Protein AF-A0A183IXW0-F1 (afdb_monomer_lite)

Organism: NCBI:txid241478

Radius of gyration: 14.68 Å; chains: 1; bounding box: 42×24×38 Å

pLDDT: mean 91.62, std 12.67, range [43.22, 98.5]

Sequence (66 aa):
MEHPKSYTAPSQVLHVKFSDRNTYTITEPFADDGSTLNASSVALYHKNTLLIGTINHKLMICLVKL

Secondary structure (DSSP, 8-state):
-PPPP--PPPEEEEEEEESSSS-EEEEEEEEE-SSSSSSEEEEEEETTEEEEEESSS-EEEEE---

Foldseek 3Di:
DDDPDPDFAKDWDWDWADPDPPDIDIDTFDTDRRPVPGAFDDWDDDDQWIWTDHDPDDIDIDRHDD

InterPro domains:
  IPR011042 Six-bladed beta-propeller, TolB-like [G3DSA:2.120.10.30] (1-64)
  IPR051288 Serum paraoxonase/arylesterase [PTHR11799] (3-62)

Structure (mmCIF, N/CA/C/O backbone):
data_AF-A0A183IXW0-F1
#
_entry.id   AF-A0A183IXW0-F1
#
loop_
_atom_site.group_PDB
_atom_site.id
_atom_site.type_symbol
_atom_site.label_atom_id
_atom_site.label_alt_id
_atom_site.label_comp_id
_atom_site.label_asym_id
_atom_site.label_entity_id
_atom_site.label_seq_id
_atom_site.pdbx_PDB_ins_code
_atom_site.Cartn_x
_atom_site.Cartn_y
_atom_site.Cartn_z
_atom_site.occupancy
_atom_site.B_iso_or_equiv
_atom_site.auth_seq_id
_atom_site.auth_comp_id
_atom_site.auth_asym_id
_atom_site.auth_atom_id
_atom_site.pdbx_PDB_model_num
ATOM 1 N N . MET A 1 1 ? 29.557 3.942 -21.894 1.00 43.22 1 MET A N 1
ATOM 2 C CA . MET A 1 1 ? 28.236 4.578 -21.731 1.00 43.22 1 MET A CA 1
ATOM 3 C C . MET A 1 1 ? 27.528 3.787 -20.652 1.00 43.22 1 MET A C 1
ATOM 5 O O . MET A 1 1 ? 27.296 2.606 -20.868 1.00 43.22 1 MET A O 1
ATOM 9 N N . GLU A 1 2 ? 27.329 4.357 -19.464 1.00 46.84 2 GLU A N 1
ATOM 10 C CA . GLU A 1 2 ? 26.554 3.669 -18.428 1.00 46.84 2 GLU A CA 1
ATOM 11 C C . GLU A 1 2 ? 25.112 3.522 -18.919 1.00 46.84 2 GLU A C 1
ATOM 13 O O . GLU A 1 2 ? 24.509 4.492 -19.379 1.00 46.84 2 GLU A O 1
ATOM 18 N N . HIS A 1 3 ? 24.569 2.306 -18.864 1.00 51.34 3 HIS A N 1
ATOM 19 C CA . HIS A 1 3 ? 23.131 2.118 -18.999 1.00 51.34 3 HIS A CA 1
ATOM 20 C C . HIS A 1 3 ? 22.461 2.932 -17.888 1.00 51.34 3 HIS A C 1
ATOM 22 O O . HIS A 1 3 ? 22.894 2.804 -16.738 1.00 51.34 3 HIS A O 1
ATOM 28 N N . PRO A 1 4 ? 21.439 3.759 -18.174 1.00 54.50 4 PRO A N 1
ATOM 29 C CA . PRO A 1 4 ? 20.691 4.396 -17.103 1.00 54.50 4 PRO A CA 1
ATOM 30 C C . PRO A 1 4 ? 20.200 3.274 -16.191 1.00 54.50 4 PRO A C 1
ATOM 32 O O . PRO A 1 4 ? 19.502 2.366 -16.650 1.00 54.50 4 PRO A O 1
ATOM 35 N N . LYS A 1 5 ? 20.628 3.286 -14.921 1.00 58.72 5 LYS A N 1
ATOM 36 C CA . LYS A 1 5 ? 20.057 2.399 -13.907 1.00 58.72 5 LYS A CA 1
ATOM 37 C C . LYS A 1 5 ? 18.547 2.536 -14.045 1.00 58.72 5 LYS A C 1
ATOM 39 O O . LYS A 1 5 ? 18.040 3.656 -14.064 1.00 58.72 5 LYS A O 1
ATOM 44 N N . SER A 1 6 ? 17.846 1.423 -14.236 1.00 68.56 6 SER A N 1
ATOM 45 C CA . SER A 1 6 ? 16.388 1.429 -14.211 1.00 68.56 6 SER A CA 1
ATOM 46 C C . SER A 1 6 ? 15.989 1.932 -12.824 1.00 68.56 6 SER A C 1
ATOM 48 O O . SER A 1 6 ? 16.129 1.210 -11.842 1.00 68.56 6 SER A O 1
ATOM 50 N N . TYR A 1 7 ? 15.646 3.216 -12.718 1.00 77.00 7 TYR A N 1
ATOM 51 C CA . TYR A 1 7 ? 15.245 3.816 -11.455 1.00 77.00 7 TYR A CA 1
ATOM 52 C C . TYR A 1 7 ? 13.845 3.294 -11.142 1.00 77.00 7 TYR A C 1
ATOM 54 O O . TYR A 1 7 ? 12.871 3.652 -11.808 1.00 77.00 7 TYR A O 1
ATOM 62 N N . THR A 1 8 ? 13.756 2.406 -10.159 1.00 88.19 8 THR A N 1
ATOM 63 C CA . THR A 1 8 ? 12.480 1.985 -9.591 1.00 88.19 8 THR A CA 1
ATOM 64 C C . THR A 1 8 ? 12.053 2.995 -8.534 1.00 88.19 8 THR A C 1
ATOM 66 O O . THR A 1 8 ? 12.882 3.510 -7.783 1.00 88.19 8 THR A O 1
ATOM 69 N N . ALA A 1 9 ? 10.762 3.316 -8.492 1.00 93.38 9 ALA A N 1
ATOM 70 C CA . ALA A 1 9 ? 10.177 4.058 -7.390 1.00 93.38 9 ALA A CA 1
ATOM 71 C C . ALA A 1 9 ? 9.442 3.075 -6.464 1.00 93.38 9 ALA A C 1
ATOM 73 O O . ALA A 1 9 ? 8.709 2.213 -6.968 1.00 93.38 9 ALA A O 1
ATOM 74 N N . PRO A 1 10 ? 9.606 3.206 -5.137 1.00 96.62 10 PRO A N 1
ATOM 75 C CA . PRO A 1 10 ? 8.880 2.392 -4.175 1.00 96.62 10 PRO A CA 1
ATOM 76 C C . PRO A 1 10 ? 7.364 2.520 -4.327 1.00 96.62 10 PRO A C 1
ATOM 78 O O . PRO A 1 10 ? 6.845 3.533 -4.805 1.00 96.62 10 PRO A O 1
ATOM 81 N N . SER A 1 11 ? 6.659 1.497 -3.863 1.00 97.56 11 SER A N 1
ATOM 82 C CA . SER A 1 11 ? 5.203 1.464 -3.792 1.00 97.56 11 SER A CA 1
ATOM 83 C C . SER A 1 11 ? 4.754 1.164 -2.372 1.00 97.56 11 SER A C 1
ATOM 85 O O . SER A 1 11 ? 5.329 0.314 -1.697 1.00 97.56 11 SER A O 1
ATOM 87 N N . GLN A 1 12 ? 3.698 1.841 -1.931 1.00 98.00 12 GLN A N 1
ATOM 88 C CA . GLN A 1 12 ? 3.154 1.710 -0.584 1.00 98.00 12 GLN A CA 1
ATOM 89 C C . GLN A 1 12 ? 1.638 1.906 -0.622 1.00 98.00 12 GLN A C 1
ATOM 91 O O . GLN A 1 12 ? 1.131 2.807 -1.293 1.00 98.00 12 GLN A O 1
ATOM 96 N N . VAL A 1 13 ? 0.910 1.077 0.122 1.00 98.06 13 VAL A N 1
ATOM 97 C CA . VAL A 1 13 ? -0.525 1.251 0.358 1.00 98.06 13 VAL A CA 1
ATOM 98 C C . VAL A 1 13 ? -0.759 1.333 1.854 1.00 98.06 13 VAL A C 1
ATOM 100 O O . VAL A 1 13 ? -0.391 0.423 2.591 1.00 98.06 13 VAL A O 1
ATOM 103 N N . LEU A 1 14 ? -1.420 2.405 2.286 1.00 97.75 14 LEU A N 1
ATOM 104 C CA . LEU A 1 14 ? -1.869 2.590 3.661 1.00 97.75 14 LEU A CA 1
ATOM 105 C C . LEU A 1 14 ? -3.384 2.407 3.728 1.00 97.75 14 LEU A C 1
ATOM 107 O O . LEU A 1 14 ? -4.129 2.994 2.943 1.00 97.75 14 LEU A O 1
ATOM 111 N N . HIS A 1 15 ? -3.845 1.614 4.688 1.00 96.19 15 HIS A N 1
ATOM 112 C CA . HIS A 1 15 ? -5.255 1.489 5.024 1.00 96.19 15 HIS A CA 1
ATOM 113 C C . HIS A 1 15 ? -5.523 2.260 6.315 1.00 96.19 15 HIS A C 1
ATOM 115 O O . HIS A 1 15 ? -5.059 1.8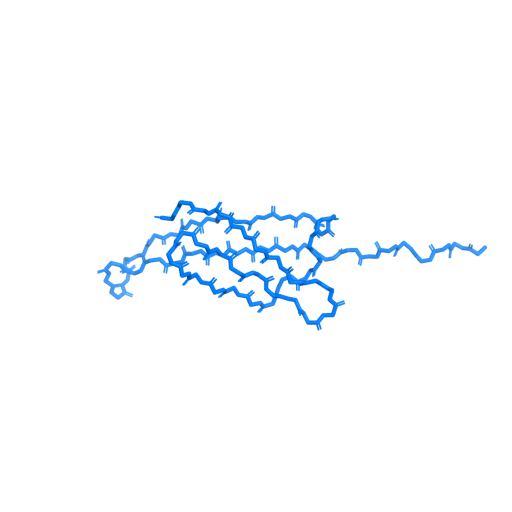86 7.392 1.00 96.19 15 HIS A O 1
ATOM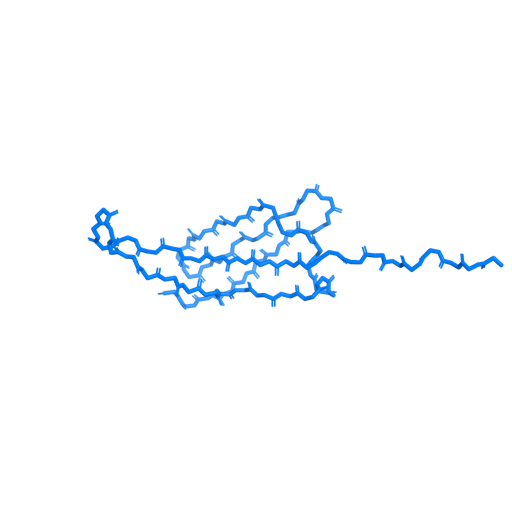 121 N N . VAL A 1 16 ? -6.265 3.360 6.191 1.00 95.62 16 VAL A N 1
ATOM 122 C CA . VAL A 1 16 ? -6.629 4.222 7.317 1.00 95.62 16 VAL A CA 1
ATOM 123 C C . VAL A 1 16 ? -8.086 3.964 7.680 1.00 95.62 16 VAL A C 1
ATOM 125 O O . VAL A 1 16 ? -8.994 4.278 6.910 1.00 95.62 16 VAL A O 1
ATOM 128 N N . LYS A 1 17 ? -8.313 3.399 8.867 1.00 95.50 17 LYS A N 1
ATOM 129 C CA . LYS A 1 17 ? -9.649 3.161 9.416 1.00 95.50 17 LYS A CA 1
ATOM 130 C C . LYS A 1 17 ? -9.951 4.199 10.487 1.00 95.50 17 LYS A C 1
ATOM 132 O O . LYS A 1 17 ? -9.322 4.199 11.541 1.00 95.50 17 LYS A O 1
ATOM 137 N N . PHE A 1 18 ? -10.932 5.054 10.229 1.00 95.75 18 PHE A N 1
ATOM 138 C CA . PHE A 1 18 ? -11.412 6.040 11.194 1.00 95.75 18 PHE A CA 1
ATOM 139 C C . PHE A 1 18 ? -12.424 5.392 12.143 1.00 95.75 18 PHE A C 1
ATOM 141 O O . PHE A 1 18 ? -13.411 4.808 11.693 1.00 95.75 18 PHE A O 1
ATOM 148 N N . SER A 1 19 ? -12.173 5.490 13.447 1.00 94.12 19 SER A N 1
ATOM 149 C CA . SER A 1 19 ? -13.131 5.112 14.496 1.00 94.12 19 SER A CA 1
ATOM 150 C C . SER A 1 19 ? -13.980 6.314 14.916 1.00 94.12 19 SER A C 1
ATOM 152 O O . SER A 1 19 ? -15.167 6.169 15.192 1.00 94.12 19 SER A O 1
ATOM 154 N N . ASP A 1 20 ? -13.379 7.506 14.917 1.00 94.31 20 ASP A N 1
ATOM 155 C CA . ASP A 1 20 ? -14.047 8.797 15.076 1.00 94.31 20 ASP A CA 1
ATOM 156 C C . ASP A 1 20 ? -13.277 9.887 14.287 1.00 94.31 20 ASP A C 1
ATOM 158 O O . ASP A 1 20 ? -12.434 9.568 13.447 1.00 94.31 20 ASP A O 1
ATOM 162 N N . ARG A 1 21 ? -13.580 11.177 14.505 1.00 89.06 21 ARG A N 1
ATOM 163 C CA . ARG A 1 21 ? -12.938 12.292 13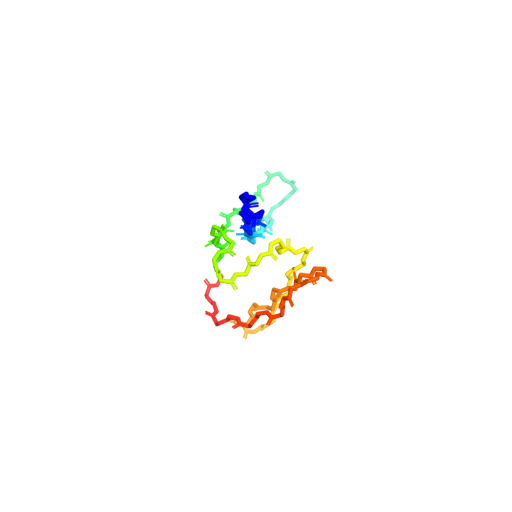.774 1.00 89.06 21 ARG A CA 1
ATOM 164 C C . ARG A 1 21 ? -11.428 12.424 14.021 1.00 89.06 21 ARG A C 1
ATOM 166 O O . ARG A 1 21 ? -10.738 12.913 13.133 1.00 89.06 21 ARG A O 1
ATOM 173 N N . ASN A 1 22 ? -10.934 12.013 15.188 1.00 93.00 22 ASN A N 1
ATOM 174 C CA . ASN A 1 22 ? -9.538 12.183 15.610 1.00 93.00 22 ASN A CA 1
ATOM 175 C C . ASN A 1 22 ? -8.837 10.852 15.937 1.00 93.00 22 ASN A C 1
ATOM 177 O O . ASN A 1 22 ? -7.616 10.826 16.074 1.00 93.00 22 ASN A O 1
ATOM 181 N N . THR A 1 23 ? -9.585 9.755 16.040 1.00 96.00 23 THR A N 1
ATOM 182 C CA . THR A 1 23 ? -9.086 8.413 16.326 1.00 96.00 23 THR A CA 1
ATOM 183 C C . THR A 1 23 ? -9.136 7.581 15.058 1.00 96.00 23 THR A C 1
ATOM 185 O O . THR A 1 23 ? -10.206 7.285 14.518 1.00 96.00 23 THR A O 1
ATOM 188 N N . TYR A 1 24 ? -7.966 7.154 14.604 1.00 96.56 24 TYR A N 1
ATOM 189 C CA . TYR A 1 24 ? -7.821 6.277 13.454 1.00 96.56 24 TYR A CA 1
ATOM 190 C C . TYR A 1 24 ? -6.770 5.202 13.730 1.00 96.56 24 TYR A C 1
ATOM 192 O O . TYR A 1 24 ? -5.886 5.359 14.571 1.00 96.56 24 TYR A O 1
ATOM 200 N N . THR A 1 25 ? -6.868 4.095 13.006 1.00 96.75 25 THR A N 1
ATOM 201 C CA . THR A 1 25 ? -5.842 3.054 12.955 1.00 96.75 25 THR A CA 1
ATOM 202 C C . THR A 1 25 ? -5.271 3.016 11.546 1.00 96.75 25 THR A C 1
ATOM 204 O O . THR A 1 25 ? -6.029 3.048 10.576 1.00 96.75 25 THR A O 1
ATOM 207 N N . ILE A 1 26 ? -3.945 2.960 11.437 1.00 95.81 26 ILE A N 1
ATOM 208 C CA . ILE A 1 26 ? -3.242 2.786 10.165 1.00 95.81 26 ILE A CA 1
ATOM 209 C C . ILE A 1 26 ? -2.693 1.365 10.121 1.00 95.81 26 ILE A C 1
ATOM 211 O O . ILE A 1 26 ? -2.040 0.925 11.067 1.00 95.81 26 ILE A O 1
ATOM 215 N N . THR A 1 27 ? -2.931 0.668 9.017 1.00 96.19 27 THR A N 1
ATOM 216 C CA . THR A 1 27 ? -2.199 -0.549 8.660 1.00 96.19 27 THR A CA 1
ATOM 217 C C . THR A 1 27 ? -1.535 -0.375 7.299 1.00 96.19 27 THR A C 1
ATOM 219 O O . THR A 1 27 ? -1.995 0.400 6.460 1.00 96.19 27 THR A O 1
ATOM 222 N N . GLU A 1 28 ? -0.435 -1.090 7.079 1.00 97.12 28 GLU A N 1
ATOM 223 C CA . GLU A 1 28 ? 0.311 -1.095 5.821 1.00 97.12 28 GLU A CA 1
ATOM 224 C C . GLU A 1 28 ? 0.176 -2.480 5.171 1.00 97.12 28 GLU A C 1
ATOM 226 O O . GLU A 1 28 ? 0.958 -3.386 5.455 1.00 97.12 28 GLU A O 1
ATOM 231 N N . PRO A 1 29 ? -0.861 -2.708 4.349 1.00 96.31 29 PRO A N 1
ATOM 232 C CA . PRO A 1 29 ? -1.043 -3.995 3.682 1.00 96.31 29 PRO A CA 1
ATOM 233 C C . PRO A 1 29 ? -0.044 -4.281 2.559 1.00 96.31 29 PRO A C 1
ATOM 235 O O . PRO A 1 29 ? 0.027 -5.423 2.107 1.00 96.31 29 PRO A O 1
ATOM 238 N N . PHE A 1 30 ? 0.665 -3.268 2.057 1.00 97.19 30 PHE A N 1
ATOM 239 C CA . PHE A 1 30 ? 1.617 -3.436 0.966 1.00 97.19 30 PHE A CA 1
ATOM 240 C C . PHE A 1 30 ? 2.730 -2.389 1.034 1.00 97.19 30 PHE A C 1
ATOM 242 O O . PHE A 1 30 ? 2.446 -1.191 1.078 1.00 97.19 30 PHE A O 1
ATOM 249 N N . ALA A 1 31 ? 3.972 -2.860 0.957 1.00 96.88 31 ALA A N 1
ATOM 250 C CA . ALA A 1 31 ? 5.171 -2.064 0.748 1.00 96.88 31 ALA A CA 1
ATOM 251 C C . ALA A 1 31 ? 6.140 -2.864 -0.133 1.00 96.88 31 ALA A C 1
ATOM 253 O O . ALA A 1 31 ? 6.348 -4.056 0.091 1.00 96.88 31 ALA A O 1
ATOM 254 N N . ASP A 1 32 ? 6.702 -2.214 -1.146 1.00 96.44 32 ASP A N 1
ATOM 255 C CA . ASP A 1 32 ? 7.636 -2.801 -2.107 1.00 96.44 32 ASP A CA 1
ATOM 256 C C . ASP A 1 32 ? 8.656 -1.731 -2.510 1.00 96.44 32 ASP A C 1
ATOM 258 O O . ASP A 1 32 ? 8.312 -0.562 -2.698 1.00 96.44 32 ASP A O 1
ATOM 262 N N . ASP A 1 33 ? 9.918 -2.120 -2.666 1.00 95.38 33 ASP A N 1
ATOM 263 C CA . ASP A 1 33 ? 11.017 -1.228 -3.066 1.00 95.38 33 ASP A CA 1
ATOM 264 C C . ASP A 1 33 ? 10.985 -0.849 -4.564 1.00 95.38 33 ASP A C 1
ATOM 266 O O . ASP A 1 33 ? 11.894 -0.197 -5.086 1.00 95.38 33 ASP A O 1
ATOM 270 N N . GLY A 1 34 ? 9.916 -1.233 -5.262 1.00 94.06 34 GLY A N 1
ATOM 271 C CA . GLY A 1 34 ? 9.715 -1.017 -6.685 1.00 94.06 34 GLY A CA 1
ATOM 272 C C . GLY A 1 34 ? 10.179 -2.188 -7.550 1.00 94.06 34 GLY A C 1
ATOM 273 O O . GLY A 1 34 ? 10.057 -2.104 -8.775 1.00 94.06 34 GLY A O 1
ATOM 274 N N . SER A 1 35 ? 10.694 -3.270 -6.949 1.00 93.50 35 SER A N 1
ATOM 275 C CA . SER A 1 35 ? 11.087 -4.490 -7.665 1.00 93.50 35 SER A CA 1
ATOM 276 C C . SER A 1 35 ? 9.890 -5.268 -8.220 1.00 93.50 35 SER A C 1
ATOM 278 O O . SER A 1 35 ? 9.977 -5.829 -9.318 1.00 93.50 35 SER A O 1
ATOM 280 N N . THR A 1 36 ? 8.750 -5.257 -7.522 1.00 94.62 36 THR A N 1
ATOM 281 C CA . THR A 1 36 ? 7.531 -5.956 -7.952 1.00 94.62 36 THR A CA 1
ATOM 282 C C . THR A 1 36 ? 6.556 -5.002 -8.635 1.00 94.62 36 THR A C 1
ATOM 284 O O . THR A 1 36 ? 6.049 -5.283 -9.732 1.00 94.62 36 THR A O 1
ATOM 287 N N . LEU A 1 37 ? 6.291 -3.860 -7.995 1.00 96.12 37 LEU A N 1
ATOM 288 C CA . LEU A 1 37 ? 5.373 -2.837 -8.477 1.00 96.12 37 LEU A CA 1
ATOM 289 C C . LEU A 1 37 ? 6.013 -1.460 -8.307 1.00 96.12 37 LEU A C 1
ATOM 291 O O . LEU A 1 37 ? 6.242 -1.004 -7.197 1.00 96.12 37 LEU A O 1
ATOM 295 N N . ASN A 1 38 ? 6.256 -0.774 -9.418 1.00 95.50 38 ASN A N 1
ATOM 296 C CA . ASN A 1 38 ? 6.850 0.556 -9.430 1.00 95.50 38 ASN A CA 1
ATOM 297 C C . ASN A 1 38 ? 5.772 1.655 -9.340 1.00 95.50 38 ASN A C 1
ATOM 299 O O . ASN A 1 38 ? 4.820 1.635 -10.127 1.00 95.50 38 ASN A O 1
ATOM 303 N N . ALA A 1 39 ? 5.949 2.609 -8.421 1.00 95.81 39 ALA A N 1
ATOM 304 C CA . ALA A 1 39 ? 5.145 3.829 -8.288 1.00 95.81 39 ALA A CA 1
ATOM 305 C C . ALA A 1 39 ? 3.617 3.614 -8.183 1.00 95.81 39 ALA A C 1
ATOM 307 O O . ALA A 1 39 ? 2.840 4.133 -8.996 1.00 95.81 39 ALA A O 1
ATOM 308 N N . SER A 1 40 ? 3.153 2.866 -7.176 1.00 97.56 40 SER A N 1
ATOM 309 C CA . SER A 1 40 ? 1.721 2.747 -6.860 1.00 97.56 40 SER A CA 1
ATOM 310 C C . SER A 1 40 ? 1.067 4.123 -6.742 1.00 97.56 40 SER A C 1
ATOM 312 O O . SER A 1 40 ? 1.569 4.997 -6.039 1.00 97.56 40 SER A O 1
ATOM 314 N N . SER A 1 41 ? -0.058 4.315 -7.427 1.00 97.75 41 SER A N 1
ATOM 315 C CA . SER A 1 41 ? -0.750 5.609 -7.519 1.00 97.75 41 SER A CA 1
ATOM 316 C C . SER A 1 41 ? -2.193 5.554 -7.016 1.00 97.75 41 SER A C 1
ATOM 318 O O . SER A 1 41 ? -2.762 6.582 -6.665 1.00 97.75 41 SER A O 1
ATOM 320 N N . VAL A 1 42 ? -2.800 4.364 -6.977 1.00 98.19 42 VAL A N 1
ATOM 321 C CA . VAL A 1 42 ? -4.161 4.158 -6.468 1.00 98.19 42 VAL A CA 1
ATOM 322 C C . VAL A 1 42 ? -4.299 2.761 -5.872 1.00 98.19 42 VAL A C 1
ATOM 324 O O . VAL A 1 42 ? -3.678 1.814 -6.353 1.00 98.19 42 VAL A O 1
ATOM 327 N N . ALA A 1 43 ? -5.137 2.623 -4.847 1.00 98.06 43 ALA A N 1
ATOM 328 C CA . ALA A 1 43 ? -5.509 1.338 -4.277 1.00 98.06 43 ALA A CA 1
ATOM 329 C C . ALA A 1 43 ? -7.025 1.269 -4.050 1.00 98.06 43 ALA A C 1
ATOM 331 O O . ALA A 1 43 ? -7.630 2.229 -3.575 1.00 98.06 43 ALA A O 1
ATOM 332 N N . LEU A 1 44 ? -7.635 0.131 -4.383 1.00 97.75 44 LEU A N 1
ATOM 333 C CA . LEU A 1 44 ? -9.050 -0.146 -4.150 1.00 97.75 44 LEU A CA 1
ATOM 334 C C . LEU A 1 44 ? -9.197 -1.473 -3.415 1.00 97.75 44 LEU A C 1
ATOM 336 O O . LEU A 1 44 ? -8.683 -2.498 -3.856 1.00 97.75 44 LEU A O 1
ATOM 340 N N . TYR A 1 45 ? -9.925 -1.454 -2.303 1.00 96.69 45 TYR A N 1
ATOM 341 C CA . TYR A 1 45 ? -10.221 -2.646 -1.522 1.00 96.69 45 TYR A CA 1
ATOM 342 C C . TYR A 1 45 ? -11.674 -3.086 -1.719 1.00 96.69 45 TYR A C 1
ATOM 344 O O . TYR A 1 45 ? -12.600 -2.289 -1.565 1.00 96.69 45 TYR A O 1
ATOM 352 N N . HIS A 1 46 ? -11.883 -4.367 -2.022 1.00 95.75 46 HIS A N 1
ATOM 353 C CA . HIS A 1 46 ? -13.208 -4.979 -2.085 1.00 95.75 46 HIS A C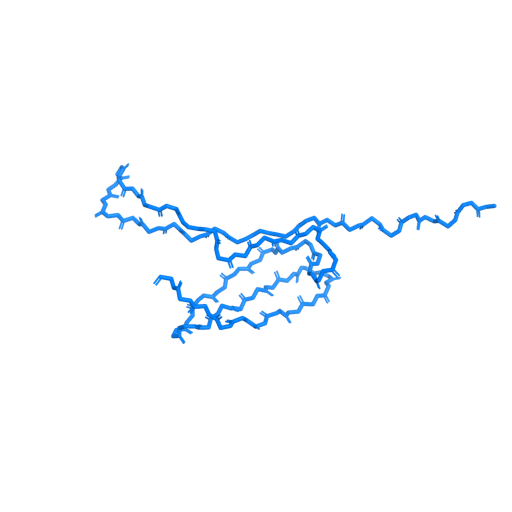A 1
ATOM 354 C C . HIS A 1 46 ? -13.131 -6.468 -1.731 1.00 95.75 46 HIS A C 1
ATOM 356 O O . HIS A 1 46 ? -12.453 -7.234 -2.410 1.00 95.75 46 HIS A O 1
ATOM 362 N N . LYS A 1 47 ? -13.860 -6.885 -0.685 1.00 94.25 47 LYS A N 1
ATOM 363 C CA . LYS A 1 47 ? -13.996 -8.291 -0.244 1.00 94.25 47 LYS A CA 1
ATOM 364 C C . LYS A 1 47 ? -12.660 -9.055 -0.211 1.00 94.25 47 LYS A C 1
ATOM 366 O O . LYS A 1 47 ? -12.456 -9.968 -1.004 1.00 94.25 47 LYS A O 1
ATOM 371 N N . ASN A 1 48 ? -11.756 -8.670 0.695 1.00 96.00 48 ASN A N 1
ATOM 372 C CA . ASN A 1 48 ? -10.426 -9.278 0.879 1.00 96.00 48 ASN A CA 1
ATOM 373 C C . ASN A 1 48 ? -9.465 -9.150 -0.311 1.00 96.00 48 ASN A C 1
ATOM 375 O O . ASN A 1 48 ? -8.347 -9.657 -0.250 1.00 96.00 48 ASN A O 1
ATOM 379 N N . THR A 1 49 ? -9.862 -8.437 -1.359 1.00 97.31 49 THR A N 1
ATOM 380 C CA . THR A 1 49 ? -9.026 -8.185 -2.525 1.00 97.31 49 THR A CA 1
ATOM 381 C C . THR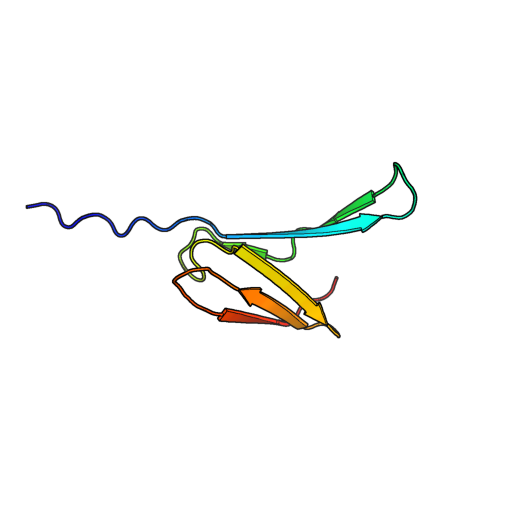 A 1 49 ? -8.593 -6.731 -2.530 1.00 97.31 49 THR A C 1
ATOM 383 O O . THR A 1 49 ? -9.425 -5.826 -2.440 1.00 97.31 49 THR A O 1
ATOM 386 N N . LEU A 1 50 ? -7.288 -6.515 -2.653 1.00 97.88 50 LEU A N 1
ATOM 387 C CA . LEU A 1 50 ? -6.674 -5.211 -2.847 1.00 97.88 50 LEU A CA 1
ATOM 388 C C . LEU A 1 50 ? -6.183 -5.105 -4.292 1.00 97.88 50 LEU A C 1
ATOM 390 O O . LEU A 1 50 ? -5.333 -5.882 -4.722 1.00 97.88 50 LEU A O 1
ATOM 394 N N . LEU A 1 51 ? -6.725 -4.145 -5.033 1.00 98.38 51 LEU A N 1
ATOM 395 C CA . LEU A 1 51 ? -6.296 -3.790 -6.379 1.00 98.38 51 LEU A CA 1
ATOM 396 C C . LEU A 1 51 ? -5.380 -2.565 -6.296 1.00 98.38 51 LEU A C 1
ATOM 398 O O . LEU A 1 51 ? -5.832 -1.509 -5.860 1.00 98.38 51 LEU A O 1
ATOM 402 N N . ILE A 1 52 ? -4.122 -2.689 -6.716 1.00 98.50 52 ILE A N 1
ATOM 403 C CA . ILE A 1 52 ? -3.118 -1.617 -6.677 1.00 98.50 52 ILE A CA 1
ATOM 404 C C . ILE A 1 52 ? -2.768 -1.207 -8.107 1.00 98.50 52 ILE A C 1
ATOM 406 O O . ILE A 1 52 ? -2.201 -1.991 -8.871 1.00 98.50 52 ILE A O 1
ATOM 410 N N . GLY A 1 53 ? -3.126 0.022 -8.471 1.00 98.31 53 GLY A N 1
ATOM 411 C CA . GLY A 1 53 ? -2.872 0.610 -9.782 1.00 98.31 53 GLY A CA 1
ATOM 412 C C . GLY A 1 53 ? -1.653 1.528 -9.789 1.00 98.31 53 GLY A C 1
ATOM 413 O O . GLY A 1 53 ? -1.312 2.159 -8.787 1.00 98.31 53 GLY A O 1
ATOM 414 N N . THR A 1 54 ? -1.019 1.627 -10.952 1.00 97.94 54 THR A N 1
ATOM 415 C CA . THR A 1 54 ? 0.121 2.512 -11.229 1.00 97.94 54 THR A CA 1
ATOM 416 C C . THR A 1 54 ? -0.195 3.370 -12.453 1.00 97.94 54 THR A C 1
ATOM 418 O O . THR A 1 54 ? -1.048 2.999 -13.260 1.00 97.94 54 THR A O 1
ATOM 421 N N . ILE A 1 55 ? 0.489 4.506 -12.614 1.00 95.75 55 ILE A N 1
ATOM 422 C CA . ILE A 1 55 ? 0.304 5.378 -13.789 1.00 95.75 55 ILE A CA 1
ATOM 423 C C . ILE A 1 55 ? 0.885 4.755 -15.071 1.00 95.75 55 ILE A C 1
ATOM 425 O O . ILE A 1 55 ? 0.258 4.842 -16.121 1.00 95.75 55 ILE A O 1
ATOM 429 N N . ASN A 1 56 ? 2.077 4.146 -15.008 1.00 93.75 56 ASN A N 1
ATOM 430 C CA . ASN A 1 56 ? 2.800 3.663 -16.198 1.00 93.75 56 ASN A CA 1
ATOM 431 C C . ASN A 1 56 ? 3.594 2.364 -15.946 1.00 93.75 56 ASN A C 1
ATOM 433 O O . ASN A 1 56 ? 4.714 2.202 -16.428 1.00 93.75 56 ASN A O 1
ATOM 437 N N . HIS A 1 57 ? 3.060 1.451 -15.134 1.00 93.75 57 HIS A N 1
ATOM 438 C CA . HIS A 1 57 ? 3.704 0.160 -14.895 1.00 93.75 57 HIS A CA 1
ATOM 439 C C . HIS A 1 57 ? 2.713 -1.003 -15.024 1.00 93.75 57 HIS A C 1
ATOM 441 O O . HIS A 1 57 ? 2.403 -1.427 -16.134 1.00 93.75 57 HIS A O 1
ATOM 447 N N . LYS A 1 58 ? 2.221 -1.548 -13.910 1.00 96.62 58 LYS A N 1
ATOM 448 C CA . LYS A 1 58 ? 1.320 -2.709 -13.867 1.00 96.62 58 LYS A CA 1
ATOM 449 C C . LYS A 1 58 ? 0.107 -2.420 -12.982 1.00 96.62 58 LYS A C 1
ATOM 451 O O . LYS A 1 58 ? 0.081 -1.443 -12.234 1.00 96.62 58 LYS A O 1
ATOM 456 N N . LEU A 1 59 ? -0.877 -3.308 -13.053 1.00 97.81 59 LEU A N 1
ATOM 457 C CA . LEU A 1 59 ? -1.983 -3.413 -12.108 1.00 97.81 59 LEU A CA 1
ATOM 458 C C . LEU A 1 59 ? -1.781 -4.700 -11.305 1.00 97.81 59 LEU A C 1
ATOM 460 O O . LEU A 1 59 ? -1.582 -5.762 -11.893 1.00 97.81 59 LEU A O 1
ATOM 464 N N . MET A 1 60 ? -1.802 -4.608 -9.981 1.00 97.94 60 MET A N 1
ATOM 465 C CA . MET A 1 60 ? -1.575 -5.743 -9.089 1.00 97.94 60 MET A CA 1
ATOM 466 C C . MET A 1 60 ? -2.849 -6.079 -8.317 1.00 97.94 60 MET A C 1
ATOM 468 O O . MET A 1 60 ? -3.545 -5.185 -7.844 1.00 97.94 60 MET A O 1
ATOM 472 N N . ILE A 1 61 ? -3.137 -7.372 -8.179 1.00 97.81 61 ILE A N 1
ATOM 473 C CA . ILE A 1 61 ? -4.222 -7.894 -7.346 1.00 97.81 61 ILE A CA 1
ATOM 474 C C . ILE A 1 61 ? -3.592 -8.696 -6.209 1.00 97.81 61 ILE A C 1
ATOM 476 O O . ILE A 1 61 ? -2.872 -9.660 -6.466 1.00 97.81 61 ILE A O 1
ATOM 480 N N . CYS A 1 62 ? -3.902 -8.326 -4.969 1.00 96.06 62 CYS A N 1
ATOM 481 C CA . CYS A 1 62 ? -3.459 -9.023 -3.767 1.00 96.06 62 CYS A CA 1
ATOM 482 C C . CYS A 1 62 ? -4.660 -9.536 -2.971 1.00 96.06 62 CYS A C 1
ATOM 484 O O . CYS A 1 62 ? -5.660 -8.834 -2.812 1.00 96.06 62 CYS A O 1
ATOM 486 N N . LEU A 1 63 ? -4.534 -10.736 -2.410 1.00 96.69 63 LEU A N 1
ATOM 487 C CA . LEU A 1 63 ? -5.440 -11.222 -1.374 1.00 96.69 63 LEU A CA 1
ATOM 488 C C . LEU A 1 63 ? -4.898 -10.774 -0.017 1.00 96.69 63 LEU A C 1
ATOM 490 O O . LEU A 1 63 ? -3.783 -11.135 0.354 1.00 96.69 63 LEU A O 1
ATOM 494 N N . VAL A 1 64 ? -5.678 -9.983 0.715 1.00 93.81 64 VAL A N 1
ATOM 495 C CA . VAL A 1 64 ? -5.262 -9.373 1.982 1.00 93.81 64 VAL A CA 1
ATOM 496 C C . VAL A 1 64 ? -6.311 -9.573 3.078 1.00 93.81 64 VAL A C 1
ATOM 498 O O . VAL A 1 64 ? -7.509 -9.750 2.825 1.00 93.81 64 VAL A O 1
ATOM 501 N N . LYS A 1 65 ? -5.853 -9.527 4.330 1.00 89.44 65 LYS A N 1
ATOM 502 C CA . LYS A 1 65 ? -6.704 -9.456 5.523 1.00 89.44 65 LYS A CA 1
ATOM 503 C C . LYS A 1 65 ? -6.452 -8.105 6.193 1.00 89.44 65 LYS A C 1
ATOM 505 O O . LYS A 1 65 ? -5.360 -7.893 6.710 1.00 89.44 65 LYS A O 1
ATOM 510 N N . LEU A 1 66 ? -7.437 -7.209 6.103 1.00 83.69 66 LEU A N 1
ATOM 511 C CA . LEU A 1 66 ? -7.438 -5.860 6.686 1.00 83.69 66 LEU A CA 1
ATOM 512 C C . LEU A 1 66 ? -8.304 -5.792 7.943 1.00 83.69 66 LEU A C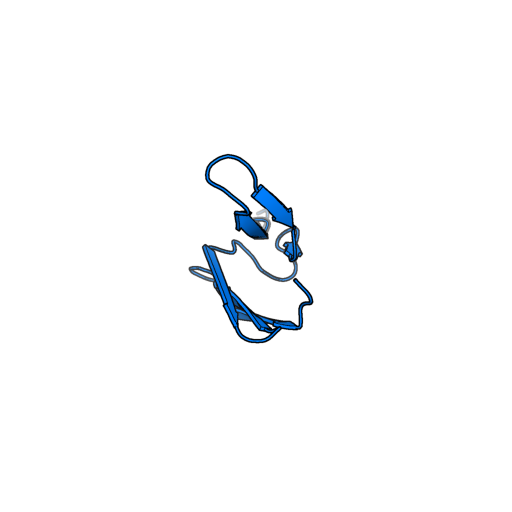 1
ATOM 514 O O . LEU A 1 66 ? -9.292 -6.562 8.004 1.00 83.69 66 LEU A O 1
#